Protein AF-A0A2P8AS00-F1 (afdb_monomer)

pLDDT: mean 84.78, std 12.8, range [48.62, 96.94]

Nearest PDB structures (foldseek):
  4poi-assembly1_A  TM=6.668E-01  e=9.284E-01  Bacteroides caccae ATCC 43185
  4poi-assembly2_B  TM=6.700E-01  e=1.233E+00  Bacteroides caccae ATCC 43185
  6fhm-assembly1_B  TM=5.131E-01  e=5.263E-01  Escherichia coli K-12
  6lnw-assembly1_A  TM=4.413E-01  e=1.381E+00  Streptococcus pneumoniae TIGR4
  6xk9-assembly2_B  TM=4.810E-01  e=6.769E+00  Homo sapiens

Solvent-accessible surface area (backbone atoms only — not comparable to full-atom values): 4999 Å² total; per-residue (Å²): 130,80,82,76,64,68,44,77,75,46,81,49,75,56,95,96,32,62,22,44,31,34,34,37,82,92,37,36,35,42,27,27,31,90,87,70,48,60,43,34,40,35,40,49,44,98,87,72,50,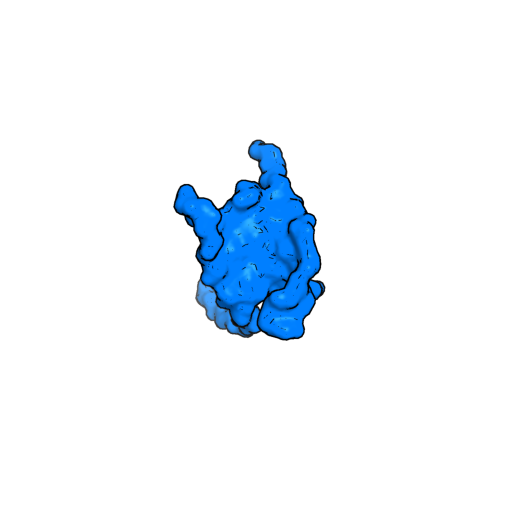74,48,78,45,83,43,81,83,69,88,77,76,87,67,89,69,78,78,74,83,76,80,74,80,80,82,85,128

Secondary structure (DSSP, 8-state):
-PPP-EEEEEEEEETTEEEEEEEETTTEEEEEETTS-EEEEEEE-TTSPEEEEE----PPP----------PPP---

Structure (mmCIF, N/CA/C/O backbone):
data_AF-A0A2P8AS00-F1
#
_entry.id   AF-A0A2P8AS00-F1
#
loop_
_atom_site.group_PDB
_atom_site.id
_atom_site.type_symbol
_atom_site.label_atom_id
_atom_site.label_alt_id
_atom_site.label_comp_id
_atom_site.label_asym_id
_atom_site.label_entity_id
_atom_site.label_seq_id
_atom_site.pdbx_PDB_ins_code
_atom_site.Cartn_x
_atom_site.Cartn_y
_atom_site.Cartn_z
_atom_site.occupancy
_atom_site.B_iso_or_equiv
_atom_site.auth_seq_id
_atom_site.auth_comp_id
_atom_site.auth_asym_id
_atom_site.auth_atom_id
_atom_site.pdbx_PDB_model_num
ATOM 1 N N . MET A 1 1 ? -4.410 23.990 4.185 1.00 49.06 1 MET A N 1
ATOM 2 C CA . MET A 1 1 ? -4.699 22.585 4.551 1.00 49.06 1 MET A CA 1
ATOM 3 C C . MET A 1 1 ? -3.453 22.036 5.221 1.00 49.06 1 MET A C 1
ATOM 5 O O . MET A 1 1 ? -2.408 22.134 4.585 1.00 49.06 1 MET A O 1
ATOM 9 N N . PRO A 1 2 ? -3.491 21.557 6.476 1.00 48.62 2 PRO A N 1
ATOM 10 C CA . PRO A 1 2 ? -2.294 20.984 7.081 1.00 48.62 2 PRO A CA 1
ATOM 11 C C . PRO A 1 2 ? -1.841 19.778 6.249 1.00 48.62 2 PRO A C 1
ATOM 13 O O . PRO A 1 2 ? -2.676 19.070 5.673 1.00 48.62 2 PRO A O 1
ATOM 16 N N . ALA A 1 3 ? -0.524 19.584 6.144 1.00 58.91 3 ALA A N 1
ATOM 17 C CA . ALA A 1 3 ? 0.051 18.422 5.482 1.00 58.91 3 ALA A CA 1
ATOM 18 C C . ALA A 1 3 ? -0.602 17.171 6.071 1.00 58.91 3 ALA A C 1
ATOM 20 O O . ALA A 1 3 ? -0.666 16.983 7.285 1.00 58.91 3 ALA A O 1
ATOM 21 N N . THR A 1 4 ? -1.190 16.365 5.201 1.00 62.00 4 THR A N 1
ATOM 22 C CA . THR A 1 4 ? -1.916 15.181 5.631 1.00 62.00 4 THR A CA 1
ATOM 23 C C . THR A 1 4 ? -0.911 14.227 6.272 1.00 62.00 4 THR A C 1
ATOM 25 O O . THR A 1 4 ? 0.025 13.816 5.593 1.00 62.00 4 THR A O 1
ATOM 28 N N . ALA A 1 5 ? -1.073 13.904 7.559 1.00 74.19 5 ALA A N 1
ATOM 29 C CA . ALA A 1 5 ? -0.119 13.069 8.283 1.00 74.19 5 ALA A CA 1
ATOM 30 C C . ALA A 1 5 ? -0.007 11.686 7.617 1.00 74.19 5 ALA A C 1
ATOM 32 O O . ALA A 1 5 ? -0.963 10.904 7.607 1.00 74.19 5 ALA A O 1
AT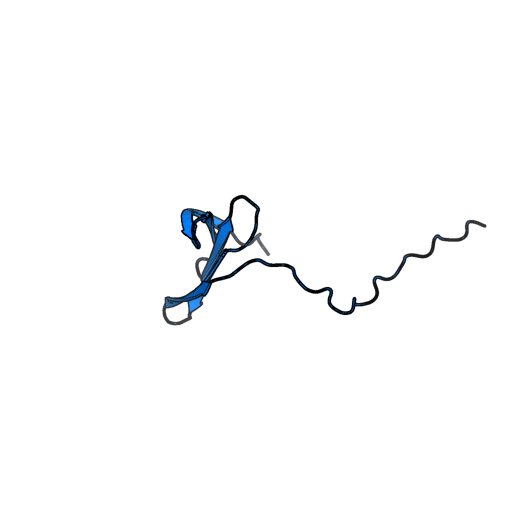OM 33 N N . ALA A 1 6 ? 1.154 11.432 7.015 1.00 86.81 6 ALA A N 1
ATOM 34 C CA . ALA A 1 6 ? 1.588 10.123 6.564 1.00 86.81 6 ALA A CA 1
ATOM 35 C C . ALA A 1 6 ? 2.516 9.559 7.640 1.00 86.81 6 ALA A C 1
ATOM 37 O O . ALA A 1 6 ? 3.470 10.224 8.042 1.00 86.81 6 ALA A O 1
ATOM 38 N N . VAL A 1 7 ? 2.220 8.360 8.129 1.00 90.75 7 VAL A N 1
ATOM 39 C CA . VAL A 1 7 ? 2.962 7.734 9.226 1.00 90.75 7 VAL A CA 1
ATOM 40 C C . VAL A 1 7 ? 3.455 6.374 8.765 1.00 90.75 7 VAL A C 1
ATOM 42 O O . VAL A 1 7 ? 2.689 5.586 8.214 1.00 90.75 7 VAL A O 1
ATOM 45 N N . ARG A 1 8 ? 4.737 6.082 8.991 1.00 90.81 8 ARG A N 1
ATOM 46 C CA . ARG A 1 8 ? 5.271 4.732 8.799 1.00 90.81 8 ARG A CA 1
ATOM 47 C C . ARG A 1 8 ? 4.773 3.855 9.945 1.00 90.81 8 ARG A C 1
ATOM 49 O O . ARG A 1 8 ? 5.067 4.130 11.102 1.00 90.81 8 ARG A O 1
ATOM 56 N N . ILE A 1 9 ? 3.997 2.831 9.613 1.00 88.25 9 ILE A N 1
ATOM 57 C CA . ILE A 1 9 ? 3.374 1.913 10.570 1.00 88.25 9 ILE A CA 1
ATOM 5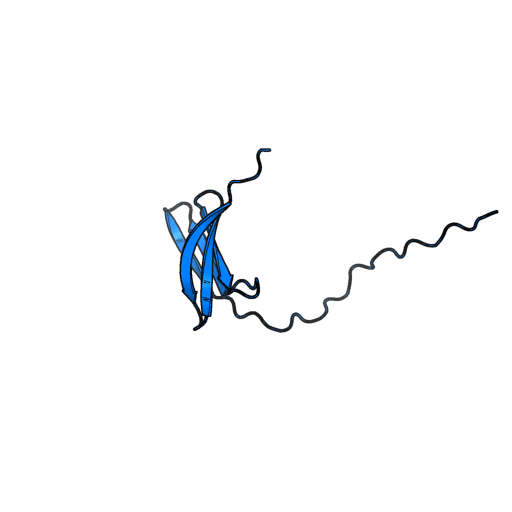8 C C . ILE A 1 9 ? 4.356 0.811 10.962 1.00 88.25 9 ILE A C 1
ATOM 60 O O . ILE A 1 9 ? 4.505 0.511 12.142 1.00 88.25 9 ILE A O 1
ATOM 64 N N . ARG A 1 10 ? 4.983 0.170 9.966 1.00 87.50 10 ARG A N 1
ATOM 65 C CA . ARG A 1 10 ? 5.851 -0.999 10.163 1.00 87.50 10 ARG A CA 1
ATOM 66 C C . ARG A 1 10 ? 6.713 -1.305 8.940 1.00 87.50 10 ARG A C 1
ATOM 68 O O . ARG A 1 10 ? 6.409 -0.851 7.836 1.00 87.50 10 ARG A O 1
ATOM 75 N N . ASP A 1 11 ? 7.734 -2.123 9.159 1.00 83.56 11 ASP A N 1
ATOM 76 C CA . ASP A 1 11 ? 8.414 -2.906 8.129 1.00 83.56 11 ASP A CA 1
ATOM 77 C C . ASP A 1 11 ? 7.668 -4.236 7.914 1.00 83.56 11 ASP A C 1
ATOM 79 O O . ASP A 1 11 ? 7.199 -4.846 8.876 1.00 83.56 11 ASP A O 1
ATOM 83 N N . ASP A 1 12 ? 7.546 -4.686 6.666 1.00 87.56 12 ASP A N 1
ATOM 84 C CA . ASP A 1 12 ? 6.848 -5.927 6.296 1.00 87.56 12 ASP A CA 1
ATOM 85 C C . ASP A 1 12 ? 7.489 -6.578 5.049 1.00 87.56 12 ASP A C 1
ATOM 87 O O . ASP A 1 12 ? 8.511 -6.102 4.536 1.00 87.56 12 ASP A O 1
ATOM 91 N N . ARG A 1 13 ? 6.903 -7.668 4.539 1.00 87.19 13 ARG A N 1
ATOM 92 C CA . ARG A 1 13 ? 7.263 -8.281 3.253 1.00 87.19 13 ARG A CA 1
ATOM 93 C C . ARG A 1 13 ? 6.071 -8.387 2.301 1.00 87.19 13 ARG A C 1
ATOM 95 O O . ARG A 1 13 ? 4.991 -8.823 2.682 1.00 87.19 13 ARG A O 1
ATOM 102 N N . ALA A 1 14 ? 6.299 -8.051 1.032 1.00 85.75 14 ALA A N 1
ATOM 103 C CA . ALA A 1 14 ? 5.349 -8.252 -0.062 1.00 85.75 14 ALA A CA 1
ATOM 104 C C . ALA A 1 14 ? 6.094 -8.617 -1.352 1.00 85.75 14 ALA A C 1
ATOM 106 O O . ALA A 1 14 ? 7.122 -8.011 -1.654 1.00 85.75 14 ALA A O 1
ATOM 107 N N . ALA A 1 15 ? 5.580 -9.595 -2.108 1.00 81.75 15 ALA A N 1
ATOM 108 C CA . ALA A 1 15 ? 6.201 -10.098 -3.342 1.00 81.75 15 ALA A CA 1
ATOM 109 C C . ALA A 1 15 ? 7.714 -10.389 -3.183 1.00 81.75 15 ALA A C 1
ATOM 111 O O . ALA A 1 15 ? 8.532 -9.915 -3.973 1.00 81.75 15 ALA A O 1
ATOM 112 N N . ASP A 1 16 ? 8.082 -11.084 -2.097 1.00 85.81 16 ASP A N 1
ATOM 113 C CA . ASP A 1 16 ? 9.467 -11.415 -1.712 1.00 85.81 16 ASP A CA 1
ATOM 114 C C . ASP A 1 16 ? 10.404 -10.208 -1.502 1.00 85.81 16 ASP A C 1
ATOM 116 O O . ASP A 1 16 ? 11.632 -10.326 -1.510 1.00 85.81 16 ASP A O 1
ATOM 120 N N . ARG A 1 17 ? 9.841 -9.016 -1.269 1.00 88.94 17 ARG A N 1
ATOM 121 C CA . ARG A 1 17 ? 10.590 -7.785 -0.989 1.00 88.94 17 ARG A CA 1
ATOM 122 C C . ARG A 1 17 ? 10.258 -7.238 0.388 1.00 88.94 17 ARG A C 1
ATOM 124 O O . ARG A 1 17 ? 9.101 -7.220 0.794 1.00 88.94 17 ARG A O 1
ATOM 131 N N . THR A 1 18 ? 11.279 -6.740 1.080 1.00 94.06 18 THR A N 1
ATOM 132 C CA . THR A 1 18 ? 11.095 -5.913 2.278 1.00 94.06 18 THR A CA 1
ATOM 133 C C . THR A 1 18 ? 10.481 -4.575 1.883 1.00 94.06 18 THR A C 1
ATOM 135 O O . THR A 1 18 ? 10.969 -3.924 0.952 1.00 94.06 18 THR A O 1
ATOM 138 N N . VAL A 1 19 ? 9.439 -4.164 2.600 1.00 95.25 19 VAL A N 1
ATOM 139 C CA . VAL A 1 19 ? 8.673 -2.946 2.326 1.00 95.25 19 VAL A CA 1
ATOM 140 C C . VAL A 1 19 ? 8.395 -2.157 3.598 1.00 95.25 19 VAL A C 1
ATOM 142 O O . VAL A 1 19 ? 8.242 -2.720 4.679 1.00 95.25 19 VAL A O 1
ATOM 145 N N . ASP A 1 20 ? 8.285 -0.846 3.436 1.00 95.19 20 ASP A N 1
ATOM 146 C CA . ASP A 1 20 ? 7.768 0.076 4.433 1.00 95.19 20 ASP A CA 1
ATOM 147 C C . ASP A 1 20 ? 6.268 0.265 4.220 1.00 95.19 20 ASP A C 1
ATOM 149 O O . ASP A 1 20 ? 5.820 0.569 3.110 1.00 95.19 20 ASP A O 1
ATOM 153 N N . VAL A 1 21 ? 5.489 0.115 5.290 1.00 95.88 21 VAL A N 1
ATOM 154 C CA . VAL A 1 21 ? 4.049 0.376 5.273 1.00 95.88 21 VAL A CA 1
ATOM 155 C C . VAL A 1 21 ? 3.799 1.792 5.768 1.00 95.88 21 VAL A C 1
ATOM 157 O O . VAL A 1 21 ? 4.055 2.109 6.930 1.00 95.88 21 VAL A O 1
ATOM 160 N N . ILE A 1 22 ? 3.277 2.642 4.893 1.00 95.25 22 ILE A N 1
ATOM 161 C CA . ILE A 1 22 ? 2.964 4.042 5.175 1.00 95.25 22 ILE A CA 1
ATOM 162 C C . ILE A 1 22 ? 1.451 4.210 5.167 1.00 95.25 22 ILE A C 1
ATOM 164 O O . ILE A 1 22 ? 0.803 3.999 4.144 1.00 95.25 22 ILE A O 1
ATOM 168 N N . GLU A 1 23 ? 0.884 4.620 6.294 1.00 94.88 23 GLU A N 1
ATOM 169 C CA . GLU A 1 23 ? -0.536 4.918 6.411 1.00 94.88 23 GLU A CA 1
ATOM 170 C C . GLU A 1 23 ? -0.798 6.410 6.246 1.00 94.88 23 GLU A C 1
ATOM 172 O O . GLU A 1 23 ? -0.124 7.261 6.824 1.00 94.88 23 GLU A O 1
ATOM 177 N N . VAL A 1 24 ? -1.823 6.720 5.462 1.00 93.75 24 VAL A N 1
ATOM 178 C CA . VAL A 1 24 ? -2.277 8.074 5.176 1.00 93.75 24 VAL A CA 1
ATOM 179 C C . VAL A 1 24 ? -3.730 8.187 5.633 1.00 93.75 24 VAL A C 1
ATOM 181 O O . VAL A 1 24 ? -4.605 7.436 5.187 1.00 93.75 24 VAL A O 1
ATOM 184 N N . ARG A 1 25 ? -3.999 9.137 6.541 1.00 89.38 25 ARG A N 1
ATOM 185 C CA . ARG A 1 25 ? -5.351 9.464 7.060 1.00 89.38 25 ARG A CA 1
ATOM 186 C C . ARG A 1 25 ? -6.106 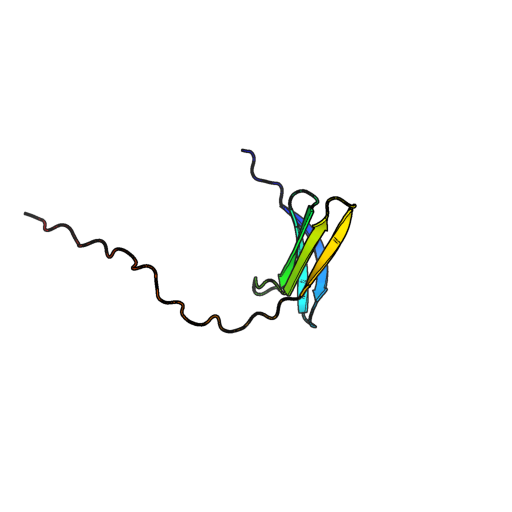8.295 7.707 1.00 89.38 25 ARG A C 1
ATOM 188 O O . ARG A 1 25 ? -7.336 8.327 7.738 1.00 89.38 25 ARG A O 1
ATOM 195 N N . GLY A 1 26 ? -5.423 7.240 8.151 1.00 88.81 26 GLY A N 1
ATOM 196 C CA . GLY A 1 26 ? -6.089 6.058 8.712 1.00 88.81 26 GLY A CA 1
ATOM 197 C C . GLY A 1 26 ? -6.934 5.255 7.715 1.00 88.81 26 GLY A C 1
ATOM 198 O O . GLY A 1 26 ? -7.781 4.457 8.128 1.00 88.81 26 GLY A O 1
ATOM 199 N N . ARG A 1 27 ? -6.779 5.506 6.406 1.00 92.38 27 ARG A N 1
ATOM 200 C CA . ARG A 1 27 ? -7.647 4.940 5.356 1.00 92.38 27 ARG A CA 1
ATOM 201 C C . ARG A 1 27 ? -6.905 4.361 4.164 1.00 92.38 27 ARG A C 1
ATOM 203 O O . ARG A 1 27 ? -7.499 3.580 3.433 1.00 92.38 27 ARG A O 1
ATOM 210 N N . LEU A 1 28 ? -5.655 4.745 3.945 1.00 94.94 28 LEU A N 1
ATOM 211 C CA . LEU A 1 28 ? -4.859 4.287 2.815 1.00 94.94 28 LEU A CA 1
ATOM 212 C C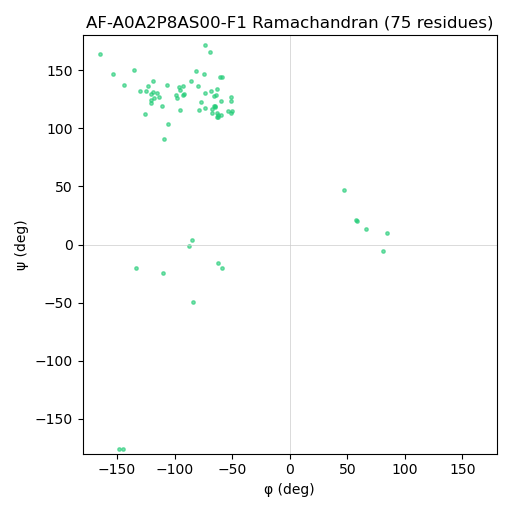 . LEU A 1 28 ? -3.517 3.793 3.329 1.00 94.94 28 LEU A C 1
ATOM 214 O O . LEU A 1 28 ? -2.879 4.508 4.098 1.00 94.94 28 LEU A O 1
ATOM 218 N N . ARG A 1 29 ? -3.084 2.613 2.893 1.00 96.44 29 ARG A N 1
ATOM 219 C CA . ARG A 1 29 ? -1.750 2.091 3.189 1.00 96.44 29 ARG A CA 1
ATOM 220 C C . ARG A 1 29 ? -0.985 1.845 1.909 1.00 96.44 29 ARG A C 1
ATOM 222 O O . ARG A 1 29 ? -1.431 1.096 1.042 1.00 96.44 29 ARG A O 1
ATOM 229 N N . TRP A 1 30 ? 0.185 2.457 1.835 1.00 95.94 30 TRP A N 1
ATOM 230 C CA . TRP A 1 30 ? 1.169 2.223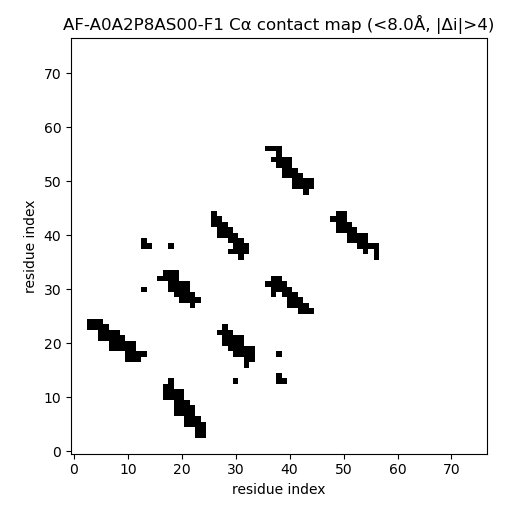 0.795 1.00 95.94 30 TRP A CA 1
ATOM 231 C C . TRP A 1 30 ? 2.230 1.268 1.305 1.00 95.94 30 TRP A C 1
ATOM 233 O O . TRP A 1 30 ? 2.808 1.503 2.361 1.00 95.94 30 TRP A O 1
ATOM 243 N N . TRP A 1 31 ? 2.494 0.218 0.539 1.00 96.62 31 TRP A N 1
ATOM 244 C CA . TRP A 1 31 ? 3.575 -0.724 0.792 1.00 96.62 31 TRP A CA 1
ATOM 245 C C . TRP A 1 31 ? 4.664 -0.435 -0.234 1.00 96.62 31 TRP A C 1
ATOM 247 O O . TRP A 1 31 ? 4.497 -0.742 -1.419 1.00 96.62 31 TRP A O 1
ATOM 257 N N . ILE A 1 32 ? 5.737 0.218 0.202 1.00 95.00 32 ILE A N 1
ATOM 258 C CA . ILE A 1 32 ? 6.790 0.744 -0.672 1.00 95.00 32 ILE A CA 1
ATOM 259 C C . ILE A 1 32 ? 8.080 -0.016 -0.394 1.00 95.00 32 ILE A C 1
ATOM 261 O O . ILE A 1 32 ? 8.504 -0.122 0.753 1.00 95.00 32 ILE A O 1
ATOM 265 N N . ASP A 1 33 ? 8.703 -0.569 -1.429 1.00 94.25 33 ASP A N 1
ATOM 266 C CA . ASP A 1 33 ? 9.987 -1.247 -1.266 1.00 94.25 33 ASP A CA 1
ATOM 267 C C . ASP A 1 33 ? 11.150 -0.264 -1.055 1.00 94.25 33 ASP A C 1
ATOM 269 O O . ASP A 1 33 ? 11.024 0.951 -1.214 1.00 94.25 33 ASP A O 1
ATOM 273 N N . ARG A 1 34 ? 12.330 -0.799 -0.727 1.00 91.38 34 ARG A N 1
ATOM 274 C CA . ARG A 1 34 ? 13.547 0.006 -0.511 1.00 91.38 34 ARG A CA 1
ATOM 275 C C . ARG A 1 34 ? 14.015 0.787 -1.746 1.00 91.38 34 ARG A C 1
ATOM 277 O O . ARG A 1 34 ? 14.821 1.698 -1.599 1.00 91.38 34 ARG A O 1
ATOM 284 N N . SER A 1 35 ? 13.535 0.445 -2.943 1.00 91.19 35 SER A N 1
ATOM 285 C CA . SER A 1 35 ? 13.801 1.202 -4.175 1.00 91.19 35 SER A CA 1
ATOM 286 C C . SER A 1 35 ? 12.798 2.336 -4.414 1.00 91.19 35 SER A C 1
ATOM 288 O O . SER A 1 35 ? 12.925 3.071 -5.390 1.00 91.19 35 SER A O 1
ATOM 290 N N . GLY A 1 36 ? 11.816 2.499 -3.524 1.00 91.19 36 GLY A N 1
ATOM 291 C CA . GLY A 1 36 ? 10.774 3.514 -3.628 1.00 91.19 36 GLY A CA 1
ATOM 292 C C . GLY A 1 36 ? 9.588 3.096 -4.497 1.00 91.19 36 GLY A C 1
ATOM 293 O O . GLY A 1 36 ? 8.740 3.935 -4.800 1.00 91.19 36 GLY A O 1
ATOM 294 N N . LEU A 1 37 ? 9.498 1.826 -4.908 1.00 93.38 37 LEU A N 1
ATOM 295 C CA . LEU A 1 37 ? 8.421 1.350 -5.774 1.00 93.38 37 LEU A CA 1
ATOM 296 C C . LEU A 1 37 ? 7.253 0.780 -4.954 1.00 93.38 37 LEU A C 1
ATOM 298 O O . LEU A 1 37 ? 7.474 -0.003 -4.025 1.00 93.38 37 LEU A O 1
ATOM 302 N N . PRO A 1 38 ? 5.999 1.112 -5.307 1.00 93.75 38 PRO A N 1
ATOM 303 C CA . PRO A 1 38 ? 4.835 0.554 -4.637 1.00 93.75 38 PRO A CA 1
ATOM 304 C C . PRO A 1 3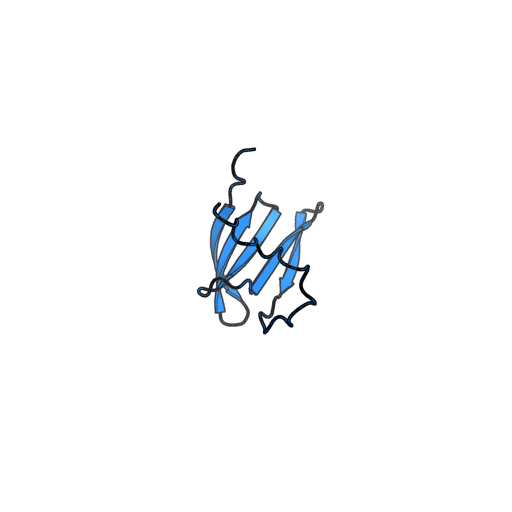8 ? 4.629 -0.911 -5.043 1.00 93.75 38 PRO A C 1
ATOM 306 O O . PRO A 1 38 ? 4.609 -1.249 -6.227 1.00 93.75 38 PRO A O 1
ATOM 309 N N . ARG A 1 39 ? 4.452 -1.782 -4.048 1.00 94.94 39 ARG A N 1
ATOM 310 C CA . ARG A 1 39 ? 4.205 -3.227 -4.217 1.00 94.94 39 ARG A CA 1
ATOM 311 C C . ARG A 1 39 ? 2.790 -3.638 -3.843 1.00 94.94 39 ARG A C 1
ATOM 313 O O . ARG A 1 39 ? 2.295 -4.639 -4.344 1.00 94.94 39 ARG A O 1
ATOM 320 N N . ARG A 1 40 ? 2.131 -2.866 -2.981 1.00 96.12 40 ARG A N 1
ATOM 321 C CA . ARG A 1 40 ? 0.740 -3.085 -2.583 1.00 96.12 40 ARG A CA 1
ATOM 322 C C . ARG A 1 40 ? 0.095 -1.778 -2.145 1.00 96.12 40 ARG A C 1
ATOM 324 O O . ARG A 1 40 ? 0.744 -0.909 -1.556 1.00 96.12 40 ARG A O 1
ATOM 331 N N . LEU A 1 41 ? -1.194 -1.669 -2.427 1.00 95.81 41 LEU A N 1
ATOM 332 C CA . LEU A 1 41 ? -2.070 -0.625 -1.930 1.00 95.81 41 LEU A CA 1
ATOM 333 C C . LEU A 1 41 ? -3.205 -1.268 -1.139 1.00 95.81 41 LEU A C 1
ATOM 335 O O . LEU A 1 41 ? -3.876 -2.162 -1.651 1.00 95.81 41 LEU A O 1
ATOM 339 N N . GLU A 1 42 ? -3.450 -0.792 0.077 1.00 96.88 42 GLU A N 1
ATOM 340 C CA . GLU A 1 42 ? -4.660 -1.148 0.817 1.00 96.88 42 GLU A CA 1
ATOM 341 C C . GLU A 1 42 ? -5.526 0.088 1.031 1.00 96.88 42 GLU A C 1
ATOM 343 O O . GLU A 1 42 ? -5.049 1.124 1.501 1.00 96.88 42 GLU A O 1
ATOM 348 N N . LEU A 1 43 ? -6.814 -0.026 0.717 1.00 96.94 43 LEU A N 1
ATOM 349 C CA . LEU A 1 43 ? -7.803 1.026 0.927 1.00 96.94 43 LEU A CA 1
ATOM 350 C C . LEU A 1 43 ? -8.875 0.551 1.902 1.00 96.94 43 LEU A C 1
ATOM 352 O O . LEU A 1 43 ? -9.536 -0.464 1.680 1.00 96.94 43 LEU A O 1
AT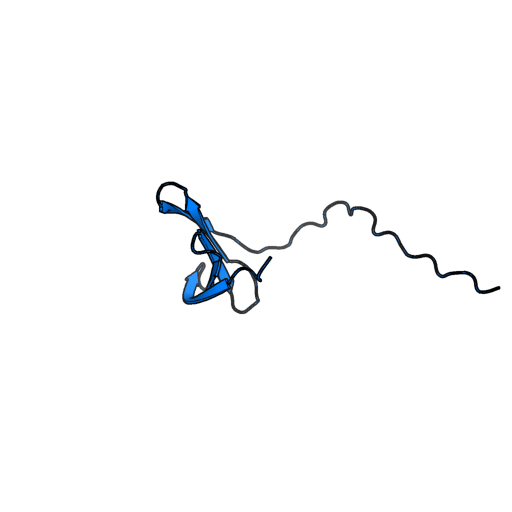OM 356 N N . ARG A 1 44 ? -9.094 1.323 2.966 1.00 95.69 44 ARG A N 1
ATOM 357 C CA . ARG A 1 44 ? -10.171 1.077 3.916 1.00 95.69 44 ARG A CA 1
ATOM 358 C C . ARG A 1 44 ? -11.481 1.576 3.327 1.00 95.69 44 ARG A C 1
ATOM 360 O O . ARG A 1 44 ? -11.669 2.772 3.102 1.00 95.69 44 ARG A O 1
ATOM 367 N N . THR A 1 45 ? -12.397 0.651 3.090 1.00 94.06 45 THR A N 1
ATOM 368 C CA . THR A 1 45 ? -13.754 0.957 2.633 1.00 94.06 45 THR A CA 1
ATOM 369 C C . THR A 1 45 ? -14.563 1.646 3.734 1.00 94.06 45 THR A C 1
ATOM 371 O O . THR A 1 45 ? -14.224 1.580 4.918 1.00 94.06 45 THR A O 1
ATOM 374 N N . GLY A 1 46 ? -15.699 2.246 3.366 1.00 92.00 46 GLY A N 1
ATOM 375 C CA . GLY A 1 46 ? -16.647 2.804 4.340 1.00 92.00 46 GLY A CA 1
ATOM 376 C C . GLY A 1 46 ? -17.198 1.775 5.339 1.00 92.00 46 GLY A C 1
ATOM 377 O O . GLY A 1 46 ? -17.623 2.156 6.422 1.00 92.00 46 GLY A O 1
ATOM 378 N N . ARG A 1 47 ? -17.132 0.474 5.017 1.00 93.50 47 ARG A N 1
ATOM 379 C CA . ARG A 1 47 ? -17.518 -0.633 5.912 1.00 93.50 47 ARG A CA 1
ATOM 380 C C . ARG A 1 47 ? -16.396 -1.066 6.863 1.00 93.50 47 ARG A C 1
ATOM 382 O O . ARG A 1 47 ? -16.544 -2.047 7.579 1.00 93.50 47 ARG A O 1
ATOM 389 N N . GLY A 1 48 ? -15.254 -0.379 6.853 1.00 92.56 48 GLY A N 1
ATOM 390 C CA . GLY A 1 48 ? -14.124 -0.665 7.736 1.00 92.56 48 GLY A CA 1
ATOM 391 C C . GLY A 1 48 ? -13.225 -1.817 7.285 1.00 92.56 48 GLY A C 1
ATOM 392 O O . GLY A 1 48 ? -12.173 -1.994 7.897 1.00 92.56 48 GLY A O 1
ATOM 393 N N . VAL A 1 49 ? -13.586 -2.536 6.216 1.00 95.62 49 VAL A N 1
ATOM 394 C CA . VAL A 1 49 ? -12.760 -3.591 5.605 1.00 95.62 49 VAL A CA 1
ATOM 395 C C . VAL A 1 49 ? -11.709 -3.004 4.670 1.00 95.62 49 VAL A C 1
ATOM 397 O O . VAL A 1 49 ? -11.946 -1.968 4.043 1.00 95.62 49 VAL A O 1
ATOM 400 N N . TRP A 1 50 ? -10.567 -3.678 4.563 1.00 95.38 50 TRP A N 1
ATOM 401 C CA . TRP A 1 50 ? -9.482 -3.308 3.660 1.00 95.38 50 TRP A CA 1
ATOM 402 C C . TRP A 1 50 ? -9.623 -4.038 2.327 1.00 95.38 50 TRP A C 1
ATOM 404 O O . TRP A 1 50 ? -9.768 -5.257 2.294 1.00 95.38 50 TRP A O 1
ATOM 414 N N . VAL A 1 51 ? -9.575 -3.285 1.232 1.00 96.88 51 VAL A N 1
ATOM 415 C CA . VAL A 1 51 ? -9.389 -3.824 -0.119 1.00 96.88 51 VAL A CA 1
ATOM 416 C C . VAL A 1 51 ? -7.909 -3.753 -0.443 1.00 96.88 51 VAL A C 1
ATOM 418 O O . VAL A 1 51 ? -7.296 -2.707 -0.241 1.00 96.88 51 VAL A O 1
ATOM 421 N N . GLN A 1 52 ? -7.363 -4.849 -0.957 1.00 96.00 52 GLN A N 1
ATOM 422 C CA . GLN A 1 52 ? -5.964 -4.969 -1.339 1.00 96.00 52 GLN A CA 1
ATOM 423 C C . GLN A 1 52 ? -5.821 -4.955 -2.861 1.00 96.00 52 GLN A C 1
ATOM 425 O O . GLN A 1 52 ? -6.573 -5.622 -3.570 1.00 96.00 52 GLN A O 1
ATOM 430 N N . LEU A 1 53 ? -4.819 -4.228 -3.344 1.00 95.69 53 LEU A N 1
ATOM 431 C CA . LEU A 1 53 ? -4.338 -4.275 -4.717 1.00 95.69 53 LEU A CA 1
ATOM 432 C C . LEU A 1 53 ? -2.835 -4.549 -4.695 1.00 95.69 53 LEU A C 1
ATOM 434 O O . LEU A 1 53 ? -2.055 -3.701 -4.260 1.00 95.69 53 LEU A O 1
ATOM 438 N N . ASP A 1 54 ? -2.435 -5.727 -5.161 1.00 94.31 54 ASP A N 1
ATOM 439 C CA . ASP A 1 54 ? -1.029 -6.062 -5.371 1.00 94.31 54 ASP A CA 1
ATOM 440 C C . ASP A 1 54 ? -0.529 -5.446 -6.681 1.00 94.31 54 ASP A C 1
ATOM 442 O O . ASP A 1 54 ? -1.213 -5.461 -7.706 1.00 94.31 54 ASP A O 1
ATOM 446 N N . LEU A 1 55 ? 0.670 -4.873 -6.636 1.00 92.62 55 LEU A N 1
ATOM 447 C CA . LEU A 1 55 ? 1.286 -4.156 -7.743 1.00 92.62 55 LEU A CA 1
ATOM 448 C C . LEU A 1 55 ? 2.583 -4.854 -8.141 1.00 92.62 55 LEU A C 1
ATOM 450 O O . LEU A 1 55 ? 3.456 -5.116 -7.312 1.00 92.62 55 LEU A O 1
ATOM 454 N N . ALA A 1 56 ? 2.732 -5.084 -9.441 1.00 91.12 56 ALA A N 1
ATOM 455 C CA . ALA A 1 56 ? 3.967 -5.554 -10.047 1.00 91.12 56 ALA A CA 1
ATOM 456 C C . ALA A 1 56 ? 4.597 -4.412 -10.863 1.00 91.12 56 ALA A C 1
ATOM 458 O O . ALA A 1 56 ? 4.271 -4.254 -12.041 1.00 91.12 56 ALA A O 1
ATOM 459 N N . PRO A 1 57 ? 5.471 -3.584 -10.254 1.00 86.38 57 PRO A N 1
ATOM 460 C CA . PRO A 1 57 ? 6.242 -2.585 -10.977 1.00 86.38 57 PRO A CA 1
ATOM 461 C C . PRO A 1 57 ? 6.959 -3.191 -12.182 1.00 86.38 57 PRO A C 1
ATOM 463 O O . PRO A 1 57 ? 7.713 -4.155 -12.056 1.00 86.38 57 PRO A O 1
ATOM 466 N N . GLY A 1 58 ? 6.737 -2.585 -13.341 1.00 87.50 58 GLY A N 1
ATOM 467 C CA . GLY A 1 58 ? 7.351 -2.958 -14.603 1.00 87.50 58 GLY A CA 1
ATOM 468 C C . GLY A 1 58 ? 7.621 -1.723 -15.450 1.00 87.50 58 GLY A C 1
ATOM 469 O O . GLY A 1 58 ? 7.409 -0.586 -15.022 1.00 87.50 58 GLY A O 1
ATOM 470 N N . ARG A 1 59 ? 8.100 -1.938 -16.675 1.00 84.19 59 ARG A N 1
ATOM 471 C CA . ARG A 1 59 ? 8.336 -0.845 -17.619 1.00 84.19 59 ARG A CA 1
ATOM 472 C C . ARG A 1 59 ? 7.000 -0.201 -17.991 1.00 84.19 59 ARG A C 1
ATOM 474 O O . ARG A 1 59 ? 6.145 -0.864 -18.568 1.00 84.19 59 ARG A O 1
ATOM 481 N N . VAL A 1 60 ? 6.840 1.087 -17.696 1.00 80.31 60 VAL A N 1
ATOM 482 C CA . VAL A 1 60 ? 5.682 1.859 -18.161 1.00 80.31 60 VAL A CA 1
ATOM 483 C C . VAL A 1 60 ? 5.907 2.203 -19.638 1.00 80.31 60 VAL A C 1
ATOM 485 O O . VAL A 1 60 ? 6.939 2.802 -19.957 1.00 80.31 60 VAL A O 1
ATOM 488 N N . PRO A 1 61 ? 5.003 1.818 -20.556 1.00 80.62 61 PRO A N 1
ATOM 489 C CA . PRO A 1 61 ? 5.091 2.240 -21.948 1.00 80.62 61 PRO A CA 1
ATOM 490 C C . PRO A 1 61 ? 5.056 3.765 -22.051 1.00 80.62 61 PRO A C 1
ATOM 492 O O . PRO A 1 61 ? 4.345 4.431 -21.297 1.00 80.62 61 PRO A O 1
ATOM 495 N N . ALA A 1 62 ? 5.804 4.328 -22.999 1.00 81.38 62 ALA A N 1
ATOM 496 C CA . ALA A 1 62 ? 5.691 5.748 -23.295 1.00 81.38 62 ALA A CA 1
ATOM 497 C C . ALA A 1 62 ? 4.268 6.032 -23.800 1.00 81.38 62 ALA A C 1
ATOM 499 O O . ALA A 1 62 ? 3.871 5.550 -24.859 1.00 81.38 62 ALA A O 1
ATOM 500 N N . LEU A 1 63 ? 3.492 6.791 -23.026 1.00 78.38 63 LEU A N 1
ATOM 501 C CA . LEU A 1 63 ? 2.214 7.319 -23.490 1.00 78.38 63 LEU A CA 1
ATOM 502 C C . LEU A 1 63 ? 2.488 8.469 -24.472 1.00 78.38 63 LEU A C 1
ATOM 504 O O . LEU A 1 63 ? 3.477 9.186 -24.278 1.00 78.38 63 LEU A O 1
ATOM 508 N N . PRO A 1 64 ? 1.643 8.681 -25.501 1.00 80.81 64 PRO A N 1
ATOM 509 C CA . PRO A 1 64 ? 1.733 9.862 -26.354 1.00 80.81 64 PRO A CA 1
ATOM 510 C C . PRO A 1 64 ? 1.773 11.108 -25.466 1.00 80.81 64 PRO A C 1
ATOM 512 O O . PRO A 1 64 ? 0.838 11.378 -24.711 1.00 80.81 64 PRO A O 1
ATOM 515 N N . GLY A 1 65 ? 2.907 11.807 -25.468 1.00 71.12 65 GLY A N 1
ATOM 516 C CA . GLY A 1 65 ? 3.139 12.895 -24.531 1.00 71.12 65 GLY A CA 1
ATOM 517 C C . GLY A 1 65 ? 2.175 14.043 -24.798 1.00 71.12 65 GLY A C 1
ATOM 518 O O . GLY A 1 65 ? 2.124 14.552 -25.916 1.00 71.12 65 GLY A O 1
ATOM 519 N N . ALA A 1 66 ? 1.467 14.505 -23.763 1.00 64.62 66 ALA A N 1
ATOM 520 C CA . ALA A 1 66 ? 0.964 15.872 -23.762 1.00 64.62 66 ALA A CA 1
ATOM 521 C C . ALA A 1 66 ? 2.171 16.779 -24.035 1.00 64.62 66 ALA A C 1
ATOM 523 O O . ALA A 1 66 ? 3.142 16.753 -23.274 1.00 64.62 66 ALA A O 1
ATOM 524 N N . ALA A 1 67 ? 2.158 17.478 -25.173 1.00 63.19 67 ALA A N 1
ATOM 525 C CA . ALA A 1 67 ? 3.298 18.245 -25.649 1.00 63.19 67 ALA A CA 1
ATOM 526 C C . ALA A 1 67 ? 3.813 19.153 -24.527 1.00 63.19 67 ALA A C 1
ATOM 528 O O . ALA A 1 67 ? 3.116 20.054 -24.063 1.00 63.19 67 ALA A O 1
ATOM 529 N N . ARG A 1 68 ? 5.037 18.895 -24.060 1.00 63.59 68 ARG A N 1
ATOM 530 C CA . ARG A 1 68 ? 5.703 19.757 -23.087 1.00 63.59 68 ARG A CA 1
ATOM 531 C C . ARG A 1 68 ? 5.986 21.074 -23.816 1.00 63.59 68 ARG A C 1
ATOM 533 O O . ARG A 1 68 ? 6.733 21.030 -24.794 1.00 63.59 68 ARG A O 1
ATOM 540 N N . PRO A 1 69 ? 5.414 22.225 -23.413 1.00 62.72 69 PRO A N 1
ATOM 541 C CA . PRO A 1 69 ? 5.708 23.475 -24.092 1.00 62.72 69 PRO A CA 1
ATOM 542 C C . PRO A 1 69 ? 7.199 23.768 -23.920 1.00 62.72 69 PRO A C 1
ATOM 544 O O . PRO A 1 69 ? 7.689 24.008 -22.814 1.00 62.72 69 PRO A O 1
ATOM 547 N N . VAL A 1 70 ? 7.937 23.691 -25.025 1.00 70.88 70 VAL A N 1
ATOM 548 C CA . VAL A 1 70 ? 9.328 24.124 -25.086 1.00 70.88 70 VAL A CA 1
ATOM 549 C C . VAL A 1 70 ? 9.305 25.639 -24.917 1.00 70.88 70 VAL A C 1
ATOM 551 O O . VAL A 1 70 ? 8.772 26.355 -25.763 1.00 70.88 70 VAL A O 1
ATOM 554 N N . ARG A 1 71 ? 9.852 26.146 -23.807 1.00 68.38 71 ARG A N 1
ATOM 555 C CA . ARG A 1 71 ? 10.081 27.586 -23.644 1.00 68.38 71 ARG A CA 1
ATOM 556 C C . ARG A 1 71 ? 11.081 28.025 -24.713 1.00 68.38 71 ARG A C 1
ATOM 558 O O . ARG A 1 71 ? 12.254 27.668 -24.629 1.00 68.38 71 ARG A O 1
ATOM 565 N N . GLN A 1 72 ? 10.623 28.782 -25.709 1.00 70.88 72 GLN A N 1
ATOM 566 C CA . GLN A 1 72 ? 11.527 29.429 -26.657 1.00 70.88 72 GLN A CA 1
ATOM 567 C C . GLN A 1 72 ? 12.407 30.441 -25.909 1.00 70.88 72 GLN A C 1
ATOM 569 O O . GLN A 1 72 ? 11.888 31.210 -25.093 1.00 70.88 72 GLN A O 1
ATOM 574 N N . PRO A 1 73 ? 13.727 30.461 -26.158 1.00 62.91 73 PRO A N 1
ATOM 575 C CA . PRO A 1 73 ? 14.594 31.479 -25.591 1.00 62.91 73 PRO A CA 1
ATOM 576 C C . PRO A 1 73 ? 14.193 32.850 -26.143 1.00 62.91 73 PRO A C 1
ATOM 578 O O . PRO A 1 73 ? 14.057 33.039 -27.354 1.00 62.91 73 PRO A O 1
ATOM 581 N N . ALA A 1 74 ? 13.985 33.807 -25.239 1.00 69.69 74 ALA A N 1
ATOM 582 C CA . ALA A 1 74 ? 13.686 35.184 -25.600 1.00 69.69 74 ALA A CA 1
ATOM 583 C C . ALA A 1 74 ? 14.840 35.757 -26.436 1.00 69.69 74 ALA A C 1
ATOM 585 O O . ALA A 1 74 ? 15.991 35.763 -25.994 1.00 69.69 74 ALA A O 1
ATOM 586 N N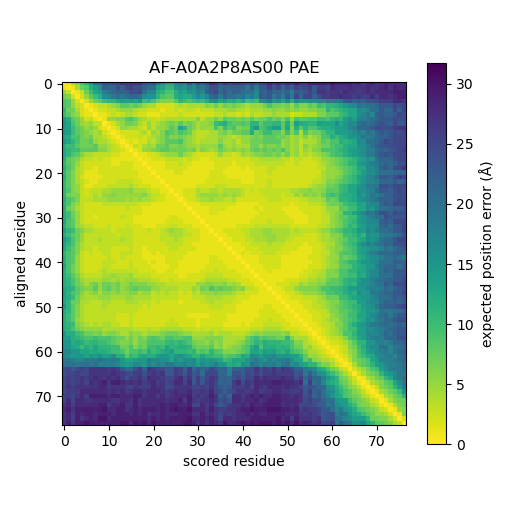 . LYS A 1 75 ? 14.533 36.247 -27.644 1.00 61.78 75 LYS A N 1
ATOM 587 C CA . LYS A 1 75 ? 15.488 37.015 -28.449 1.00 61.78 75 LYS A CA 1
ATOM 588 C C . LYS A 1 75 ? 15.854 38.281 -27.671 1.00 61.78 75 LYS A C 1
ATOM 590 O O . LYS A 1 75 ? 15.015 39.165 -27.522 1.00 61.78 75 LYS A O 1
ATOM 595 N N . ARG A 1 76 ? 17.092 38.363 -27.174 1.00 61.44 76 ARG A N 1
ATOM 596 C CA . ARG A 1 76 ? 17.673 39.628 -26.712 1.00 61.44 76 ARG A CA 1
ATOM 597 C C . ARG A 1 76 ? 17.835 40.537 -27.935 1.00 61.44 76 ARG A C 1
ATOM 599 O O . ARG A 1 76 ? 18.482 40.135 -28.900 1.00 61.44 76 ARG A O 1
ATOM 606 N N . ARG A 1 77 ? 17.167 41.690 -27.901 1.00 64.62 77 ARG A N 1
ATOM 607 C CA . ARG A 1 77 ? 17.425 42.841 -28.771 1.00 64.62 77 ARG A CA 1
ATOM 608 C C . ARG A 1 77 ? 18.417 43.761 -28.083 1.00 64.62 77 ARG A C 1
ATOM 610 O O . ARG A 1 77 ? 18.393 43.775 -26.830 1.00 64.62 77 ARG A O 1
#

Foldseek 3Di:
DPDFDWDFDDWDDAPNFIWTWIDTPVAKTFTAGPVRHTQKIWGQDPVRDIDIDGDDDDDDDDDPDPDDPDPDPDDDD

Mean predicted aligned error: 10.36 Å

Sequence (77 aa):
MPATAAVRIRDDRAADRTVDVIEVRGRLRWWIDRSGLPRRLELRTGRGVWVQLDLAPGRVPALPGAARPVRQPAKRR

Radius of gyration: 19.03 Å; Cα contacts (8 Å, |Δi|>4): 113; chains: 1; bounding box: 35×54×39 Å